Protein AF-A0A183VH24-F1 (afdb_monomer_lite)

Sequence (103 aa):
MSAKVYDATLINLNYQLQPKAHGLELKVEGFNEKLPLFLKMLVTSLVKFRPSENVFKVQRELCLRKLRNFFMEQPFHQAVFYLKLVLSEKKWSKEELLIAMNG

InterPro domains:
  IPR011249 Metalloenzyme, LuxS/M16 peptidase-like [SSF63411] (5-98)
  IPR032632 Peptidase M16, middle/third domain [PF16187] (3-98)
  IPR050626 Peptidase M16 [PTHR43690] (4-100)

Foldseek 3Di:
DPPVQVVCVVQVWDWDWDADPVGIDIDIDDDDVCRVVVVVVVVVCVVPDDDDPVNVVVVLVVLLVVLVCLVVDDVVVVVVVVVVVVVDPDDDDSVRVNVVSVD

Secondary structure (DSSP, 8-state):
-HHHHHHHHTTT-EEEEEEETTEEEEEEES-TTTHHHHHHHHHHHHHT----HHHHHHHHHHHHHHHHHGGGS-HHHHHHHHHHHHT-SS---HHHHHHHHH-

Radius of gyration: 17.52 Å; chains: 1; bounding box: 37×34×43 Å

Structure (mmCIF, N/CA/C/O backbone):
data_AF-A0A183VH24-F1
#
_entry.id   AF-A0A183VH24-F1
#
loop_
_atom_site.group_PDB
_atom_site.id
_atom_site.type_symbol
_atom_site.label_atom_id
_atom_site.label_alt_id
_atom_site.label_comp_id
_atom_site.label_asym_id
_atom_site.label_entity_id
_atom_site.label_seq_id
_atom_site.pdbx_PDB_ins_code
_atom_site.Cartn_x
_atom_site.Cartn_y
_atom_site.Cartn_z
_atom_site.occupancy
_atom_site.B_iso_or_equiv
_atom_site.auth_seq_id
_atom_site.auth_comp_id
_atom_site.auth_asym_id
_atom_site.auth_atom_id
_atom_site.pdbx_PDB_model_num
ATOM 1 N N . MET A 1 1 ? -7.611 11.431 8.605 1.00 50.81 1 MET A N 1
ATOM 2 C CA . MET A 1 1 ? -7.644 10.094 9.244 1.00 50.81 1 MET A CA 1
ATOM 3 C C . MET A 1 1 ? -6.615 9.911 10.369 1.00 50.81 1 MET A C 1
ATOM 5 O O . MET A 1 1 ? -6.593 8.836 10.941 1.00 50.81 1 MET A O 1
ATOM 9 N N . SER A 1 2 ? -5.813 10.921 10.748 1.00 57.19 2 SER A N 1
ATOM 10 C CA . SER A 1 2 ? -4.658 10.692 11.641 1.00 57.19 2 SER A CA 1
ATOM 11 C C . SER A 1 2 ? -4.995 10.587 13.138 1.00 57.19 2 SER A C 1
ATOM 13 O O . SER A 1 2 ? -4.560 9.647 13.784 1.00 57.19 2 SER A O 1
ATOM 15 N N . ALA A 1 3 ? -5.817 11.485 13.695 1.00 58.88 3 ALA A N 1
ATOM 16 C CA . ALA A 1 3 ? -5.947 11.602 15.156 1.00 58.88 3 ALA A CA 1
ATOM 17 C C . ALA A 1 3 ? -6.462 10.326 15.858 1.00 58.88 3 ALA A C 1
ATOM 19 O O . ALA A 1 3 ? -5.839 9.836 16.786 1.00 58.88 3 ALA A O 1
ATOM 20 N N . LYS A 1 4 ? -7.543 9.713 15.359 1.00 59.06 4 LYS A N 1
ATOM 21 C CA . LYS A 1 4 ? -8.125 8.509 15.992 1.00 59.06 4 LYS A CA 1
ATOM 22 C C . LYS A 1 4 ? -7.302 7.237 15.781 1.00 59.06 4 LYS A C 1
ATOM 24 O O . LYS A 1 4 ? -7.397 6.302 16.565 1.00 59.06 4 LYS A O 1
ATOM 29 N N . VAL A 1 5 ? -6.538 7.189 14.692 1.00 60.69 5 VAL A N 1
ATOM 30 C CA . VAL A 1 5 ? -5.577 6.112 14.433 1.00 60.69 5 VAL A CA 1
ATOM 31 C C . VAL A 1 5 ? -4.393 6.241 15.385 1.00 60.69 5 VAL A C 1
ATOM 33 O O . VAL A 1 5 ? -3.960 5.244 15.950 1.00 60.69 5 VAL A O 1
ATOM 36 N N . TYR A 1 6 ? -3.922 7.468 15.601 1.00 60.38 6 TYR A N 1
ATOM 37 C CA . TYR A 1 6 ? -2.838 7.767 16.525 1.00 60.38 6 TYR A CA 1
ATOM 38 C C . TYR A 1 6 ? -3.196 7.363 17.967 1.00 60.38 6 TYR A C 1
ATOM 40 O O . TYR A 1 6 ? -2.432 6.648 18.618 1.00 60.38 6 TYR A O 1
ATOM 48 N N . ASP A 1 7 ? -4.412 7.687 18.415 1.00 61.91 7 ASP A N 1
ATOM 49 C CA . ASP A 1 7 ? -4.934 7.254 19.722 1.00 61.91 7 ASP A CA 1
ATOM 50 C C . ASP A 1 7 ? -5.036 5.723 19.850 1.00 61.91 7 ASP A C 1
ATOM 52 O O . ASP A 1 7 ? -4.835 5.168 20.927 1.00 61.91 7 ASP A O 1
ATOM 56 N N . ALA A 1 8 ? -5.319 5.012 18.754 1.00 60.84 8 ALA A N 1
ATOM 57 C CA . ALA A 1 8 ? -5.365 3.551 18.744 1.00 60.84 8 ALA A CA 1
ATOM 58 C C . ALA A 1 8 ? -3.958 2.930 18.809 1.00 60.84 8 ALA A C 1
ATOM 60 O O . ALA A 1 8 ? -3.744 1.989 19.574 1.00 60.84 8 ALA A O 1
ATOM 61 N N . THR A 1 9 ? -2.978 3.502 18.099 1.00 59.31 9 THR A N 1
ATOM 62 C CA . THR A 1 9 ? -1.576 3.060 18.190 1.00 59.31 9 THR A CA 1
ATOM 63 C C . THR A 1 9 ? -0.993 3.265 19.591 1.00 59.31 9 THR A C 1
ATOM 65 O O . THR A 1 9 ? -0.222 2.430 20.056 1.00 59.31 9 THR A O 1
ATOM 68 N N . LEU A 1 10 ? -1.442 4.299 20.318 1.00 62.88 10 LEU A N 1
ATOM 69 C CA . LEU A 1 10 ? -1.110 4.520 21.733 1.00 62.88 10 LEU A CA 1
ATOM 70 C C . LEU A 1 10 ? -1.641 3.409 22.661 1.00 62.88 10 LEU A C 1
ATOM 72 O O . LEU A 1 10 ? -1.091 3.200 23.738 1.00 62.88 10 LEU A O 1
ATOM 76 N N . ILE A 1 11 ? -2.673 2.668 22.244 1.00 62.84 11 ILE A N 1
ATOM 77 C CA . ILE A 1 11 ? -3.283 1.557 23.000 1.00 62.84 11 ILE A CA 1
ATOM 78 C C . ILE A 1 11 ? -2.799 0.189 22.460 1.00 62.84 11 ILE A C 1
ATOM 80 O O . ILE A 1 11 ? -3.420 -0.846 22.689 1.00 62.84 11 ILE A O 1
ATOM 84 N N . ASN A 1 12 ? -1.665 0.157 21.748 1.00 70.50 12 ASN A N 1
ATOM 85 C CA . ASN A 1 12 ? -1.110 -1.048 21.119 1.00 70.50 12 ASN A CA 1
ATOM 86 C C . ASN A 1 12 ? -2.090 -1.730 20.136 1.00 70.50 12 ASN A C 1
ATOM 88 O O . ASN A 1 12 ? -2.102 -2.954 19.997 1.00 70.50 12 ASN A O 1
ATOM 92 N N . LEU A 1 13 ? -2.947 -0.937 19.479 1.00 78.44 13 LEU A N 1
ATOM 93 C CA . LEU A 1 13 ? -3.782 -1.377 18.363 1.00 78.44 13 LEU A CA 1
ATOM 94 C C . LEU A 1 13 ? -3.116 -0.939 17.058 1.00 78.44 13 LEU A C 1
ATOM 96 O O . LEU A 1 13 ? -3.037 0.252 16.753 1.00 78.44 13 LEU A O 1
ATOM 100 N N . ASN A 1 14 ? -2.663 -1.912 16.277 1.00 80.94 14 ASN A N 1
ATOM 101 C CA . ASN A 1 14 ? -2.006 -1.696 14.996 1.00 80.94 14 ASN A CA 1
ATOM 102 C C . ASN A 1 14 ? -2.913 -2.154 13.856 1.00 80.94 14 ASN A C 1
ATOM 104 O O . ASN A 1 14 ? -3.704 -3.088 13.995 1.00 80.94 14 ASN A O 1
ATOM 108 N N . TYR A 1 15 ? -2.790 -1.510 12.698 1.00 86.06 15 TYR A N 1
ATOM 109 C CA . TYR A 1 15 ? -3.402 -2.007 11.473 1.00 86.06 15 TYR A CA 1
ATOM 110 C C . TYR A 1 15 ? -2.451 -1.860 10.292 1.00 86.06 15 TYR A C 1
ATOM 112 O O . TYR A 1 15 ? -1.619 -0.955 10.242 1.00 86.06 15 TYR A O 1
ATOM 120 N N . GLN A 1 16 ? -2.620 -2.737 9.311 1.00 86.12 16 GLN A N 1
ATOM 121 C CA . GLN A 1 16 ? -1.922 -2.689 8.040 1.00 86.12 16 GLN A CA 1
ATOM 122 C C . GLN A 1 16 ? -2.941 -2.848 6.919 1.00 86.12 16 GLN A C 1
ATOM 124 O O . GLN A 1 16 ? -3.721 -3.798 6.908 1.00 86.12 16 GLN A O 1
ATOM 129 N N . LEU A 1 17 ? -2.926 -1.912 5.973 1.00 87.38 17 LEU A N 1
ATOM 130 C CA . LEU A 1 17 ? -3.758 -1.958 4.778 1.00 87.38 17 LEU A CA 1
ATOM 13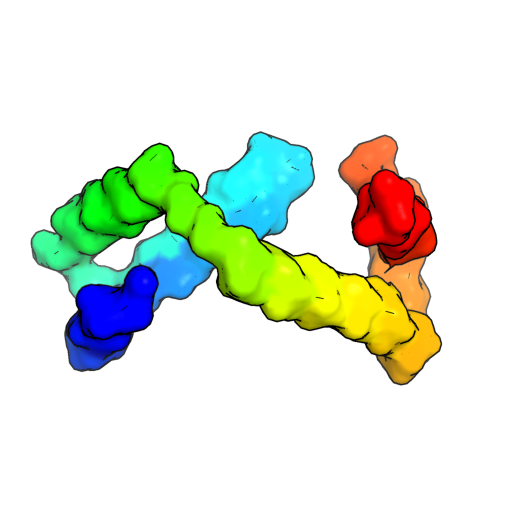1 C C . LEU A 1 17 ? -2.867 -2.083 3.552 1.00 87.38 17 LEU A C 1
ATOM 133 O O . LEU A 1 17 ? -2.029 -1.211 3.317 1.00 87.38 17 LEU A O 1
ATOM 137 N N . GLN A 1 18 ? -3.050 -3.143 2.769 1.00 87.56 18 GLN A N 1
ATOM 138 C CA . GLN A 1 18 ? -2.250 -3.361 1.570 1.00 87.56 18 GLN A CA 1
ATOM 139 C C . GLN A 1 18 ? -3.067 -3.897 0.392 1.00 87.56 18 GLN A C 1
ATOM 141 O O . GLN A 1 18 ? -3.936 -4.752 0.578 1.00 87.56 18 GLN A O 1
ATOM 146 N N . PRO A 1 19 ? -2.786 -3.429 -0.837 1.00 84.75 19 PRO A N 1
ATOM 147 C CA . PRO A 1 19 ? -3.342 -4.040 -2.032 1.00 84.75 19 PRO A CA 1
ATOM 148 C C . PRO A 1 19 ? -2.724 -5.428 -2.248 1.00 84.75 19 PRO A C 1
ATOM 150 O O . PRO A 1 19 ? -1.523 -5.639 -2.058 1.00 84.75 19 PRO A O 1
ATOM 153 N N . LYS A 1 20 ? -3.552 -6.378 -2.669 1.00 84.06 20 LYS A N 1
ATOM 154 C CA . LYS A 1 20 ? -3.178 -7.732 -3.091 1.00 84.06 20 LYS A CA 1
ATOM 155 C C . LYS A 1 20 ? -3.675 -7.967 -4.516 1.00 84.06 20 LYS A C 1
ATOM 157 O O . LYS A 1 20 ? -4.520 -7.231 -5.013 1.00 84.06 20 LYS A O 1
ATOM 162 N N . ALA A 1 21 ? -3.190 -9.029 -5.156 1.00 76.44 21 ALA A N 1
ATOM 163 C CA . ALA A 1 21 ? -3.586 -9.380 -6.524 1.00 76.44 21 ALA A CA 1
ATOM 164 C C . ALA A 1 21 ? -5.112 -9.535 -6.699 1.00 76.44 21 ALA A C 1
ATOM 166 O O . ALA A 1 21 ? -5.644 -9.186 -7.746 1.00 76.44 21 ALA A O 1
ATOM 167 N N . HIS A 1 22 ? -5.814 -10.007 -5.664 1.00 80.75 22 HIS A N 1
ATOM 168 C CA . HIS A 1 22 ? -7.259 -10.258 -5.699 1.00 80.75 22 HIS A CA 1
ATOM 169 C C . HIS A 1 22 ? -8.094 -9.229 -4.920 1.00 80.75 22 HIS A C 1
ATOM 171 O O . HIS A 1 22 ? -9.278 -9.461 -4.693 1.00 80.75 22 HIS A O 1
ATOM 177 N N . GLY A 1 23 ? -7.508 -8.107 -4.486 1.00 86.50 23 GLY A N 1
ATOM 178 C CA . GLY A 1 23 ? -8.254 -7.070 -3.774 1.00 86.50 23 GLY A CA 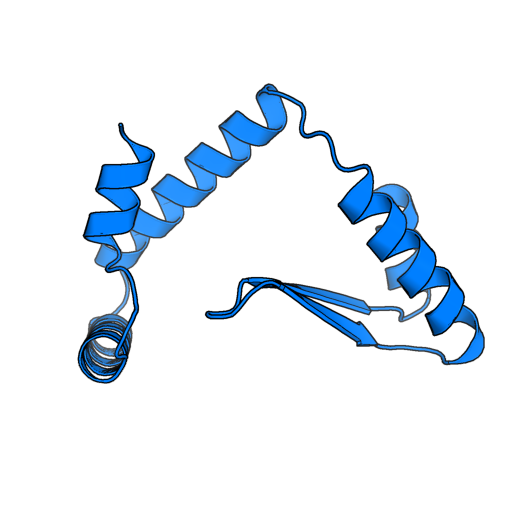1
ATOM 179 C C . GLY A 1 23 ? -7.437 -6.343 -2.714 1.00 86.50 23 GLY A C 1
ATOM 180 O O . GLY A 1 23 ? -6.301 -5.937 -2.94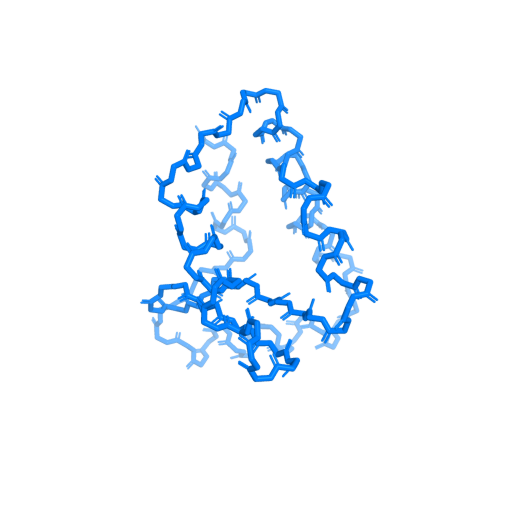6 1.00 86.50 23 GLY A O 1
ATOM 181 N N . LEU A 1 24 ? -8.036 -6.148 -1.544 1.00 87.38 24 LEU A N 1
ATOM 182 C CA . LEU A 1 24 ? -7.477 -5.361 -0.452 1.00 87.38 24 LEU A CA 1
ATOM 183 C C . LEU A 1 24 ? -7.391 -6.227 0.805 1.00 87.38 24 LEU A C 1
ATOM 185 O O . LEU A 1 24 ? -8.374 -6.849 1.198 1.00 87.38 24 LEU A O 1
ATOM 189 N N . GLU A 1 25 ? -6.229 -6.245 1.448 1.00 90.31 25 GLU A N 1
ATOM 190 C CA . GLU A 1 25 ? -6.025 -6.931 2.720 1.00 90.31 25 GLU A CA 1
ATOM 191 C C . GLU A 1 25 ? -5.913 -5.899 3.844 1.00 90.31 25 GLU A C 1
ATOM 193 O O . GLU A 1 25 ? -5.057 -5.011 3.802 1.00 90.31 25 GLU A O 1
ATOM 198 N N . LEU A 1 26 ? -6.791 -6.023 4.843 1.00 89.19 26 LEU A N 1
ATOM 199 C CA . LEU A 1 26 ? -6.749 -5.259 6.086 1.00 89.19 26 LEU A CA 1
ATOM 200 C C . LEU A 1 26 ? -6.396 -6.209 7.231 1.00 89.19 26 LEU A C 1
ATOM 202 O O . LEU A 1 26 ? -7.194 -7.070 7.596 1.00 89.19 26 LEU A O 1
ATOM 206 N N . LYS A 1 27 ? -5.212 -6.026 7.809 1.00 87.81 27 LYS A N 1
ATOM 207 C CA . LYS A 1 27 ? -4.762 -6.718 9.017 1.00 87.81 27 LYS A CA 1
ATOM 208 C C . LYS A 1 27 ? -4.930 -5.789 10.212 1.00 87.81 27 LYS A C 1
ATOM 210 O O . LYS A 1 27 ? -4.569 -4.618 10.118 1.00 87.81 27 LYS A O 1
ATOM 215 N N . VAL A 1 28 ? -5.464 -6.296 11.319 1.00 86.88 28 VAL A N 1
ATOM 216 C CA . VAL A 1 28 ? -5.622 -5.545 12.571 1.00 86.88 28 VAL A CA 1
ATOM 217 C C . VAL A 1 28 ? -5.107 -6.410 13.716 1.00 86.88 28 VAL A C 1
ATOM 219 O O . VAL A 1 28 ? -5.440 -7.589 13.790 1.00 86.88 28 VAL A O 1
ATOM 222 N N . GLU A 1 29 ? -4.284 -5.833 14.583 1.00 84.44 29 GLU A N 1
ATOM 223 C CA . GLU A 1 29 ? -3.604 -6.522 15.681 1.00 84.44 29 GLU A CA 1
ATOM 224 C C . GLU A 1 29 ? -3.726 -5.708 16.974 1.00 84.44 29 GLU A C 1
ATOM 226 O O . GLU A 1 29 ? -3.740 -4.477 16.932 1.00 84.44 29 GLU A O 1
ATOM 231 N N . GLY A 1 30 ? -3.802 -6.386 18.123 1.00 79.44 30 GLY A N 1
ATOM 232 C CA . GLY A 1 30 ? -3.789 -5.759 19.449 1.00 79.44 30 GLY A CA 1
ATOM 233 C C . GLY A 1 30 ? -4.811 -6.357 20.420 1.00 79.44 30 GLY A C 1
ATOM 234 O O . GLY A 1 30 ? -5.191 -7.520 20.297 1.00 79.44 30 GLY A O 1
ATOM 235 N N . PHE A 1 31 ? -5.239 -5.575 21.415 1.00 76.69 31 PHE A N 1
ATOM 236 C CA . PHE A 1 31 ? -6.118 -6.047 22.492 1.00 76.69 31 PHE A CA 1
ATOM 237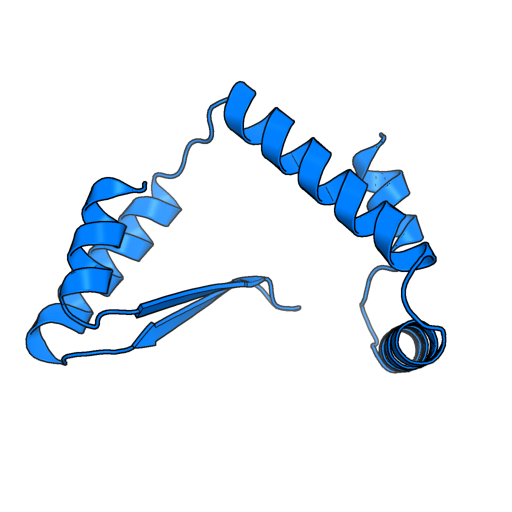 C C . PHE A 1 31 ? -7.541 -6.402 22.018 1.00 76.69 31 PHE A C 1
ATOM 239 O O . PHE A 1 31 ? -8.228 -5.599 21.382 1.00 76.69 31 PHE A O 1
ATOM 246 N N . ASN A 1 32 ? -8.004 -7.597 22.406 1.00 74.44 32 ASN A N 1
ATOM 247 C CA . ASN A 1 32 ? -9.241 -8.224 21.921 1.00 74.44 32 ASN A CA 1
ATOM 248 C C . ASN A 1 32 ? -10.516 -7.404 22.182 1.00 74.44 32 ASN A C 1
ATOM 250 O O . ASN A 1 32 ? -11.369 -7.289 21.309 1.00 74.44 32 ASN A O 1
ATOM 254 N N . GLU A 1 33 ? -10.641 -6.768 23.348 1.00 77.19 33 GLU A N 1
ATOM 255 C CA . GLU A 1 33 ? -11.881 -6.074 23.734 1.00 77.19 33 GLU A CA 1
ATOM 256 C C . GLU A 1 33 ? -12.228 -4.886 22.822 1.00 77.19 33 GLU A C 1
ATOM 258 O O . GLU A 1 33 ? -13.400 -4.582 22.601 1.00 77.19 33 GLU A O 1
ATOM 263 N N . LYS A 1 34 ? -11.215 -4.218 22.255 1.00 77.50 34 LYS A N 1
ATOM 264 C CA . LYS A 1 34 ? -11.389 -3.032 21.398 1.00 77.50 34 LYS A CA 1
ATOM 265 C C . LYS A 1 34 ? -11.214 -3.331 19.907 1.00 77.50 34 LYS A C 1
ATOM 267 O O . LYS A 1 34 ? -11.536 -2.477 19.078 1.00 77.50 34 LYS A O 1
ATOM 272 N N . LEU A 1 35 ? -10.762 -4.536 19.555 1.00 82.12 35 LEU A N 1
ATOM 273 C CA . LEU A 1 35 ? -10.511 -4.964 18.176 1.00 82.12 35 LEU A CA 1
ATOM 274 C C . LEU A 1 35 ? -11.764 -4.890 17.279 1.00 82.12 35 LEU A C 1
ATOM 276 O O . LEU A 1 35 ? -11.684 -4.263 16.219 1.00 82.12 35 LEU A O 1
ATOM 280 N N . PRO A 1 36 ? -12.938 -5.431 17.676 1.00 84.75 36 PRO A N 1
ATOM 281 C CA . PRO A 1 36 ? -14.141 -5.382 16.840 1.00 84.75 36 PRO A CA 1
ATOM 282 C C . PRO A 1 36 ? -14.628 -3.955 16.566 1.00 84.75 36 PRO A C 1
ATOM 284 O O . PRO A 1 36 ? -15.023 -3.625 15.444 1.00 84.75 36 PRO A O 1
ATOM 287 N N . LEU A 1 37 ? -14.570 -3.084 17.580 1.00 85.25 37 LEU A N 1
ATOM 288 C CA . LEU A 1 37 ? -14.956 -1.679 17.446 1.00 85.25 37 LEU A CA 1
ATOM 289 C C . LEU A 1 37 ? -14.002 -0.939 16.502 1.00 85.25 37 LEU A C 1
ATOM 291 O O . LEU A 1 37 ? -14.449 -0.211 15.613 1.00 85.25 37 LEU A O 1
ATOM 295 N N . PHE A 1 38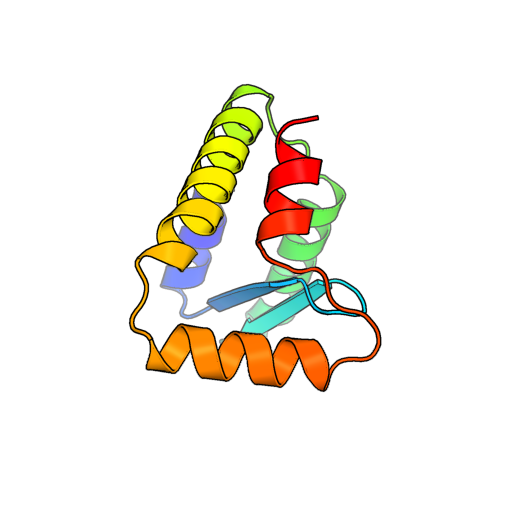 ? -12.697 -1.161 16.664 1.00 83.75 38 PHE A N 1
ATOM 296 C CA . PHE A 1 38 ? -11.670 -0.545 15.832 1.00 83.75 38 PHE A CA 1
ATOM 297 C C . PHE A 1 38 ? -11.772 -0.995 14.369 1.00 83.75 38 PHE A C 1
ATOM 299 O O . PHE A 1 38 ? -11.763 -0.155 13.467 1.00 83.75 38 PHE A O 1
ATOM 306 N N . LEU A 1 39 ? -11.990 -2.290 14.123 1.00 86.62 39 LEU A N 1
ATOM 307 C CA . LEU A 1 39 ? -12.222 -2.824 12.781 1.00 86.62 39 LEU A CA 1
ATOM 308 C C . LEU A 1 39 ? -13.454 -2.184 12.132 1.00 86.62 39 LEU A C 1
ATOM 310 O O . LEU A 1 39 ? -13.377 -1.709 10.998 1.00 86.62 39 LEU A O 1
ATOM 314 N N . LYS A 1 40 ? -14.578 -2.091 12.856 1.00 87.88 40 LYS A N 1
ATOM 315 C CA . LYS A 1 40 ? -15.799 -1.445 12.346 1.00 87.88 40 LYS A CA 1
ATOM 316 C C . LYS A 1 40 ? -15.559 0.020 11.983 1.00 87.88 40 LYS A C 1
ATOM 318 O O . LYS A 1 40 ? -16.037 0.484 10.944 1.00 87.88 40 LYS A O 1
ATOM 323 N N . MET A 1 41 ? -14.806 0.750 12.805 1.00 86.06 41 MET A N 1
ATOM 324 C CA . MET A 1 41 ? -14.426 2.134 12.519 1.00 86.06 41 MET A CA 1
ATOM 325 C C . MET A 1 41 ? -13.547 2.243 11.269 1.00 86.06 41 MET A C 1
ATOM 327 O O . MET A 1 41 ? -13.832 3.083 10.413 1.00 86.06 41 MET A O 1
ATOM 331 N N . LEU A 1 42 ? -12.528 1.387 11.134 1.00 87.06 42 LEU A N 1
ATOM 332 C CA . LEU A 1 42 ? -11.642 1.354 9.967 1.00 87.06 42 LEU A CA 1
ATOM 333 C C . LEU A 1 42 ? -12.427 1.073 8.684 1.00 87.06 42 LEU A C 1
ATOM 335 O O . LEU A 1 42 ? -12.342 1.852 7.738 1.00 87.06 42 LEU A O 1
ATOM 339 N N . VAL A 1 43 ? -13.259 0.030 8.668 1.00 88.44 43 VAL A N 1
ATOM 340 C CA . VAL A 1 43 ? -14.089 -0.319 7.503 1.00 88.44 43 VAL A CA 1
ATOM 341 C C . VAL A 1 43 ? -15.051 0.816 7.151 1.00 88.44 43 VAL A C 1
ATOM 343 O O . VAL A 1 43 ? -15.145 1.208 5.991 1.00 88.44 43 VAL A O 1
ATOM 346 N N . THR A 1 44 ? -15.710 1.423 8.142 1.00 89.19 44 THR A N 1
ATOM 347 C CA . THR A 1 44 ? -16.608 2.568 7.903 1.00 89.19 44 THR A CA 1
ATOM 348 C C . THR A 1 44 ? -15.856 3.757 7.298 1.00 89.19 44 THR A C 1
ATOM 350 O O . THR A 1 44 ? -16.364 4.427 6.399 1.00 89.19 44 THR A O 1
ATOM 353 N N . SER A 1 45 ? -14.639 4.017 7.777 1.00 86.19 45 SER A N 1
ATOM 354 C CA . SER A 1 45 ? -13.761 5.070 7.266 1.00 86.19 45 SER A CA 1
ATOM 355 C C . SER A 1 45 ? -13.295 4.791 5.834 1.00 86.19 45 SER A C 1
ATOM 357 O O . SER A 1 45 ? -13.215 5.725 5.041 1.00 86.19 45 SER A O 1
ATOM 359 N N . LEU A 1 46 ? -13.024 3.526 5.493 1.00 86.94 46 LEU A N 1
ATOM 360 C CA . LEU A 1 46 ? -12.665 3.102 4.137 1.00 86.94 46 LEU A CA 1
ATOM 361 C C . LEU A 1 46 ? -13.835 3.274 3.164 1.00 86.94 46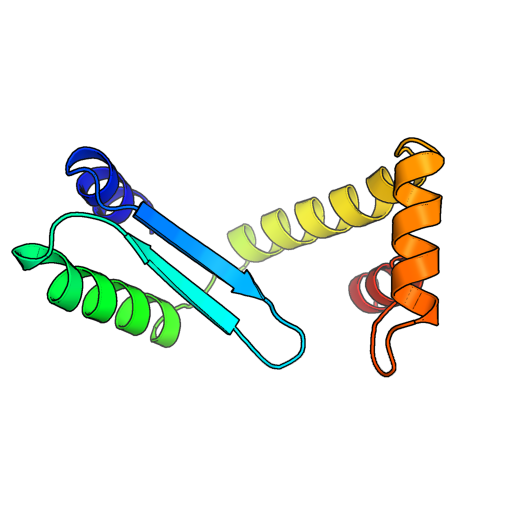 LEU A C 1
ATOM 363 O O . LEU A 1 46 ? -13.653 3.839 2.092 1.00 86.94 46 LEU A O 1
ATOM 367 N N . VAL A 1 47 ? -15.047 2.869 3.555 1.00 88.50 47 VAL A N 1
ATOM 368 C CA . VAL A 1 47 ? -16.250 3.005 2.712 1.00 88.50 47 VAL A CA 1
ATOM 369 C C . VAL A 1 47 ? -16.625 4.473 2.492 1.00 88.50 47 VAL A C 1
ATOM 371 O O . VAL A 1 47 ? -17.049 4.855 1.405 1.00 88.50 47 VAL A O 1
ATOM 374 N N . LYS A 1 48 ? -16.456 5.324 3.510 1.00 89.25 48 LYS A N 1
ATOM 375 C CA . LYS A 1 48 ? -16.745 6.766 3.425 1.00 89.25 48 LYS A CA 1
ATOM 376 C C . LYS A 1 48 ? -15.565 7.592 2.911 1.00 89.25 48 LYS A C 1
ATOM 378 O O . LYS A 1 48 ? -15.632 8.823 2.940 1.00 89.25 48 LYS A O 1
ATOM 383 N N . PHE A 1 49 ? -14.476 6.955 2.484 1.00 84.81 49 PHE A N 1
ATOM 384 C CA . PHE A 1 49 ? -13.274 7.665 2.084 1.00 84.81 49 PHE A CA 1
ATOM 385 C C . PHE A 1 49 ? -13.534 8.523 0.844 1.00 84.81 49 PHE A C 1
ATOM 387 O O . PHE A 1 49 ? -13.846 8.019 -0.231 1.00 84.81 49 PHE A O 1
ATOM 394 N N . ARG A 1 50 ? -13.373 9.840 0.998 1.00 85.50 50 ARG A N 1
ATOM 395 C CA . ARG A 1 50 ? -13.340 10.795 -0.110 1.00 85.50 50 ARG A CA 1
ATOM 396 C C . ARG A 1 50 ? -12.035 11.581 -0.035 1.00 85.50 50 ARG A C 1
ATOM 398 O O . ARG A 1 50 ? -11.915 12.448 0.833 1.00 85.50 50 ARG A O 1
ATOM 405 N N . PRO A 1 51 ? -11.032 11.258 -0.869 1.00 80.62 51 PRO A N 1
ATOM 406 C CA . PRO A 1 51 ? -9.798 12.024 -0.893 1.00 80.62 51 PRO A CA 1
ATOM 407 C C . PRO A 1 51 ? -10.079 13.438 -1.408 1.00 80.62 51 PRO A C 1
ATOM 409 O O . PRO A 1 51 ? -10.819 13.620 -2.373 1.00 80.62 51 PRO A O 1
ATOM 412 N N . SER A 1 52 ? -9.475 14.443 -0.775 1.00 88.44 52 SER A N 1
ATOM 413 C CA . SER A 1 52 ? -9.408 15.777 -1.366 1.00 88.44 52 SER A CA 1
ATOM 414 C C . SER A 1 52 ? -8.406 15.773 -2.517 1.00 88.44 52 SER A C 1
ATOM 416 O O . SER A 1 52 ? -7.409 15.043 -2.491 1.00 88.44 52 SER A O 1
ATOM 418 N N . GLU A 1 53 ? -8.650 16.606 -3.524 1.00 89.31 53 GLU A N 1
ATOM 419 C CA . GLU A 1 53 ? -7.825 16.654 -4.733 1.00 89.31 53 GLU A CA 1
ATOM 420 C C . GLU A 1 53 ? -6.346 16.934 -4.417 1.00 89.31 53 GLU A C 1
ATOM 422 O O . GLU A 1 53 ? -5.451 16.307 -4.982 1.00 89.31 53 GLU A O 1
ATOM 427 N N . ASN A 1 54 ? -6.079 17.802 -3.439 1.00 88.94 54 ASN A N 1
ATOM 428 C CA . ASN A 1 54 ? -4.718 18.124 -3.005 1.00 88.94 54 ASN A CA 1
ATOM 429 C C . ASN A 1 54 ? -3.995 16.905 -2.415 1.00 88.94 54 ASN A C 1
ATOM 431 O O . ASN A 1 54 ? -2.844 16.643 -2.761 1.00 88.94 54 ASN A O 1
ATOM 435 N N . VAL A 1 55 ? -4.669 16.124 -1.562 1.00 87.06 55 VAL A N 1
ATOM 436 C CA . VAL A 1 55 ? -4.082 14.908 -0.975 1.00 87.06 55 VAL A CA 1
ATOM 437 C C . VAL A 1 55 ? -3.843 13.858 -2.054 1.00 87.06 55 VAL A C 1
ATOM 439 O O . VAL A 1 55 ? -2.799 13.205 -2.053 1.00 87.06 55 VAL A O 1
ATOM 442 N N . PHE A 1 56 ? -4.771 13.725 -3.003 1.00 87.69 56 PHE A N 1
ATOM 443 C CA . PHE A 1 56 ? -4.609 12.819 -4.133 1.00 87.69 56 PHE A CA 1
ATOM 444 C C . PHE A 1 56 ? -3.400 13.194 -5.002 1.00 87.69 56 PHE A C 1
ATOM 446 O O . PHE A 1 56 ? -2.578 12.326 -5.289 1.00 87.69 56 PHE A O 1
ATOM 453 N N . LYS A 1 57 ? -3.232 14.477 -5.354 1.00 89.00 57 LYS A N 1
ATOM 454 C CA . LYS A 1 57 ? -2.080 14.965 -6.136 1.00 89.00 57 LYS A CA 1
ATOM 455 C C . LYS A 1 57 ? -0.749 14.645 -5.457 1.00 89.00 57 LYS A C 1
ATOM 457 O O . LYS A 1 57 ? 0.152 14.116 -6.104 1.00 89.00 57 LYS A O 1
ATOM 462 N N . VAL A 1 58 ? -0.646 14.886 -4.148 1.00 91.00 58 VAL A N 1
ATOM 463 C CA . VAL A 1 58 ? 0.560 14.553 -3.372 1.00 91.00 58 VAL A CA 1
ATOM 464 C C . VAL A 1 58 ? 0.830 13.046 -3.388 1.00 91.00 58 VAL A C 1
ATOM 466 O O . VAL A 1 58 ? 1.959 12.627 -3.634 1.00 91.00 58 VAL A O 1
ATOM 469 N N . GLN A 1 59 ? -0.191 12.212 -3.169 1.00 88.12 59 GLN A N 1
ATOM 470 C CA . GLN A 1 59 ? -0.015 10.755 -3.175 1.00 88.12 59 GLN A CA 1
ATOM 471 C C . GLN A 1 59 ? 0.330 10.200 -4.563 1.00 88.12 59 GLN A C 1
ATOM 473 O O . GLN A 1 59 ? 1.163 9.297 -4.663 1.00 88.12 59 GLN A O 1
ATOM 478 N N . ARG A 1 60 ? -0.243 10.761 -5.634 1.00 88.12 60 ARG A N 1
ATOM 479 C CA . ARG A 1 60 ? 0.111 10.423 -7.021 1.00 88.12 60 ARG A CA 1
ATOM 480 C C . ARG A 1 60 ? 1.584 10.711 -7.294 1.00 88.12 60 ARG A C 1
ATOM 482 O O . ARG A 1 60 ? 2.289 9.830 -7.778 1.00 88.12 60 ARG A O 1
ATOM 489 N N . GLU A 1 61 ? 2.059 11.898 -6.928 1.00 90.12 61 GLU A N 1
ATOM 490 C CA . GLU A 1 61 ? 3.461 12.289 -7.103 1.00 90.12 61 GLU A CA 1
ATOM 491 C C . GLU A 1 61 ? 4.412 11.372 -6.316 1.00 90.12 61 GLU A C 1
ATOM 493 O O . GLU A 1 61 ? 5.425 10.909 -6.840 1.00 90.12 61 GLU A O 1
ATOM 498 N N . LEU A 1 62 ? 4.063 11.023 -5.073 1.00 89.69 62 LEU A N 1
ATOM 499 C CA . LEU A 1 62 ? 4.829 10.055 -4.282 1.00 89.69 62 LEU A CA 1
ATOM 500 C C . LEU A 1 62 ? 4.856 8.663 -4.930 1.00 89.69 62 LEU A C 1
ATOM 502 O O . LEU A 1 62 ? 5.887 7.989 -4.890 1.00 89.69 62 LEU A O 1
ATOM 506 N N . CYS A 1 63 ? 3.747 8.224 -5.529 1.00 87.75 63 CYS A N 1
ATOM 507 C CA . CYS A 1 63 ? 3.678 6.959 -6.255 1.00 87.75 63 CYS A CA 1
ATOM 508 C C . CYS A 1 63 ? 4.601 6.972 -7.484 1.00 87.75 63 CYS A C 1
ATOM 510 O O . CYS A 1 63 ? 5.417 6.065 -7.642 1.00 87.75 63 CYS A O 1
ATOM 512 N N . LEU A 1 64 ? 4.555 8.040 -8.289 1.00 89.81 64 LEU A N 1
ATOM 513 C CA . LEU A 1 64 ? 5.429 8.221 -9.453 1.00 89.81 64 LEU A CA 1
ATOM 514 C C . LEU A 1 64 ? 6.909 8.218 -9.063 1.00 89.81 64 LEU A C 1
ATOM 516 O O . LEU A 1 64 ? 7.713 7.535 -9.695 1.00 89.81 64 LEU A O 1
ATOM 520 N N . ARG A 1 65 ? 7.273 8.921 -7.985 1.00 89.56 65 ARG A N 1
ATOM 521 C CA . ARG A 1 65 ? 8.647 8.910 -7.459 1.00 89.56 65 ARG A CA 1
ATOM 522 C C . ARG A 1 65 ? 9.089 7.515 -7.043 1.00 89.56 65 ARG A C 1
ATOM 524 O O . ARG A 1 65 ? 10.188 7.110 -7.391 1.00 89.56 65 ARG A O 1
ATOM 531 N N . LYS A 1 66 ? 8.236 6.750 -6.355 1.00 87.62 66 LYS A N 1
ATOM 532 C CA . LYS A 1 66 ? 8.546 5.359 -5.982 1.00 87.62 66 LYS A CA 1
ATOM 533 C C . LYS A 1 66 ? 8.746 4.463 -7.204 1.00 87.62 66 LYS A C 1
ATOM 535 O O . LYS A 1 66 ? 9.668 3.657 -7.206 1.00 87.62 66 LYS A O 1
ATOM 540 N N . LEU A 1 67 ? 7.915 4.614 -8.238 1.00 87.12 67 LEU A N 1
ATOM 541 C CA . LEU A 1 67 ? 8.069 3.868 -9.491 1.00 87.12 67 LEU A CA 1
ATOM 542 C C . LEU A 1 67 ? 9.380 4.225 -10.205 1.00 87.12 67 LEU A C 1
ATOM 544 O O . LEU A 1 67 ? 10.060 3.331 -10.690 1.00 87.12 67 LEU A O 1
ATOM 548 N N . ARG A 1 68 ? 9.779 5.503 -10.215 1.00 86.94 68 ARG A N 1
ATOM 549 C CA . ARG A 1 68 ? 11.066 5.940 -10.785 1.00 86.94 68 ARG A CA 1
ATOM 550 C C . ARG A 1 68 ? 12.267 5.461 -9.966 1.00 86.94 68 ARG A C 1
ATOM 552 O O . ARG A 1 68 ? 13.254 5.012 -10.535 1.00 86.94 68 ARG A O 1
ATOM 559 N N . ASN A 1 69 ? 12.175 5.511 -8.640 1.00 88.75 69 ASN A N 1
ATOM 560 C CA . ASN A 1 69 ? 13.260 5.095 -7.750 1.00 88.75 69 ASN A CA 1
ATOM 561 C C . ASN A 1 69 ? 13.537 3.588 -7.812 1.00 88.75 69 ASN A C 1
ATOM 563 O O . ASN A 1 69 ? 14.642 3.173 -7.482 1.00 88.75 69 ASN A O 1
ATOM 567 N N . PHE A 1 70 ? 12.584 2.778 -8.280 1.00 85.62 70 PHE A N 1
ATOM 568 C CA . PHE A 1 70 ? 12.796 1.349 -8.506 1.00 85.62 70 PHE A CA 1
ATOM 569 C C . PHE A 1 70 ? 13.983 1.071 -9.451 1.00 85.62 70 PHE A C 1
ATOM 571 O O . PHE A 1 70 ? 14.773 0.159 -9.212 1.00 85.62 70 PHE A O 1
ATOM 578 N N . PHE A 1 71 ? 14.181 1.907 -10.475 1.00 80.94 71 PHE A N 1
ATOM 579 C CA . PHE A 1 71 ? 15.315 1.782 -11.401 1.00 80.94 71 PHE A CA 1
ATOM 580 C C . PHE A 1 71 ? 16.673 2.065 -10.746 1.00 80.94 71 PHE A C 1
ATOM 582 O O . PHE A 1 71 ? 17.703 1.660 -11.277 1.00 80.94 71 PHE A O 1
ATOM 589 N N . MET A 1 72 ? 16.677 2.730 -9.588 1.00 85.75 72 MET A N 1
ATOM 590 C CA . MET A 1 72 ? 17.875 3.014 -8.795 1.00 85.75 72 MET A CA 1
ATOM 591 C C . MET A 1 72 ? 18.105 1.985 -7.676 1.00 85.75 72 MET A C 1
ATOM 593 O O . MET A 1 72 ? 19.095 2.084 -6.952 1.00 85.75 72 MET A O 1
ATOM 597 N N . GLU A 1 73 ? 17.203 1.013 -7.492 1.00 87.94 73 GLU A N 1
ATOM 598 C CA . GLU A 1 73 ? 17.386 -0.055 -6.506 1.00 87.94 73 GLU A CA 1
ATOM 599 C C . GLU A 1 73 ? 18.539 -0.992 -6.891 1.00 87.94 73 GLU A C 1
ATOM 601 O O . GLU A 1 73 ? 18.934 -1.105 -8.049 1.00 87.94 73 GLU A O 1
ATOM 606 N N . GLN A 1 74 ? 19.084 -1.698 -5.897 1.00 90.56 74 GLN A N 1
ATOM 607 C CA . GLN A 1 74 ? 20.184 -2.632 -6.126 1.00 90.56 74 GLN A CA 1
ATOM 608 C C . GLN A 1 74 ? 19.795 -3.725 -7.142 1.00 90.56 74 GLN A C 1
ATOM 610 O O . GLN A 1 74 ? 18.679 -4.253 -7.060 1.00 90.56 74 GLN A O 1
ATOM 615 N N . PRO A 1 75 ? 20.725 -4.159 -8.018 1.00 89.62 75 PRO A N 1
ATOM 616 C CA . PRO A 1 75 ? 20.450 -5.152 -9.060 1.00 89.62 75 PRO A CA 1
ATOM 617 C C . PRO A 1 75 ? 19.822 -6.451 -8.545 1.00 89.62 75 PRO A C 1
ATOM 619 O O . PRO A 1 75 ? 18.980 -7.042 -9.213 1.00 89.62 75 PRO A O 1
ATOM 622 N N . PHE A 1 76 ? 20.173 -6.876 -7.327 1.00 91.25 76 PHE A N 1
ATOM 623 C CA . PHE A 1 76 ? 19.565 -8.040 -6.682 1.00 91.25 76 PHE A CA 1
ATOM 624 C C . PHE A 1 76 ? 18.044 -7.891 -6.500 1.00 91.25 76 PHE A C 1
ATOM 626 O O . PHE A 1 76 ? 17.284 -8.793 -6.851 1.00 91.25 76 PHE A O 1
ATOM 633 N N . HIS A 1 77 ? 17.577 -6.742 -6.001 1.00 88.50 77 HIS A N 1
ATOM 634 C CA . HIS A 1 77 ? 16.147 -6.483 -5.810 1.00 88.50 77 HIS A CA 1
ATOM 635 C C . HIS A 1 77 ? 15.402 -6.410 -7.144 1.00 88.50 77 HIS A C 1
ATOM 637 O O . HIS A 1 77 ? 14.299 -6.951 -7.264 1.00 88.50 77 HIS A O 1
ATOM 643 N N . GLN A 1 78 ? 16.034 -5.822 -8.162 1.00 88.56 78 GLN A N 1
ATOM 644 C CA . GLN A 1 78 ? 15.495 -5.783 -9.519 1.00 88.56 78 GLN A CA 1
ATOM 645 C C . GLN A 1 78 ? 15.366 -7.197 -10.102 1.00 88.56 78 GLN A C 1
ATOM 647 O O . GLN A 1 78 ? 14.293 -7.565 -10.577 1.00 88.56 78 GLN A O 1
ATOM 652 N N . ALA A 1 79 ? 16.402 -8.032 -9.984 1.00 91.62 79 ALA A N 1
ATOM 653 C CA . ALA A 1 79 ? 16.379 -9.416 -10.455 1.00 91.62 79 ALA A CA 1
ATOM 654 C C . ALA A 1 79 ? 15.263 -10.235 -9.784 1.00 91.62 79 ALA A C 1
ATOM 656 O O . ALA A 1 79 ? 14.489 -10.909 -10.464 1.00 91.62 79 ALA A O 1
ATOM 657 N N . VAL A 1 80 ? 15.112 -10.124 -8.459 1.00 91.75 80 VAL A N 1
ATOM 658 C CA . VAL A 1 80 ? 14.029 -10.792 -7.716 1.00 91.75 80 VAL A CA 1
ATOM 659 C C . VAL A 1 80 ? 12.651 -10.287 -8.158 1.00 91.75 80 VAL A C 1
ATOM 661 O O . VAL A 1 80 ? 11.703 -11.072 -8.243 1.00 91.75 80 VAL A O 1
ATOM 664 N N . PHE A 1 81 ? 12.506 -8.990 -8.439 1.00 89.12 81 PHE A N 1
ATOM 665 C CA . PHE A 1 81 ? 11.256 -8.433 -8.954 1.00 89.12 81 PHE A CA 1
ATOM 666 C C . PHE A 1 81 ? 10.902 -9.006 -10.330 1.00 89.12 81 PHE A C 1
ATOM 668 O O . PHE A 1 81 ? 9.775 -9.476 -10.500 1.00 89.12 81 PHE A O 1
ATOM 675 N N . TYR A 1 82 ? 11.849 -9.010 -11.273 1.00 89.50 82 TYR A N 1
ATOM 676 C CA . TYR A 1 82 ? 11.637 -9.540 -12.621 1.00 89.50 82 TYR A CA 1
ATOM 677 C C . TYR A 1 82 ? 11.365 -11.044 -12.612 1.00 89.50 82 TYR A C 1
ATOM 679 O O . TYR A 1 82 ? 10.437 -11.492 -13.280 1.00 89.50 82 TYR A O 1
ATOM 687 N N . LEU A 1 83 ? 12.067 -11.818 -11.779 1.00 91.50 83 LEU A N 1
ATOM 688 C CA . LEU A 1 83 ? 11.768 -13.237 -11.571 1.00 91.50 83 LEU A CA 1
ATOM 689 C C . LEU A 1 83 ? 10.307 -13.430 -11.136 1.00 91.50 83 LEU A C 1
ATOM 691 O O . LEU A 1 83 ? 9.567 -14.216 -11.722 1.00 91.50 83 LEU A O 1
ATOM 695 N N . LYS A 1 84 ? 9.858 -12.666 -10.130 1.00 88.50 84 LYS A N 1
ATOM 696 C CA . LYS A 1 84 ? 8.464 -12.711 -9.669 1.00 88.50 84 LYS A CA 1
ATOM 697 C C . LYS A 1 84 ? 7.480 -12.248 -10.740 1.00 88.50 84 LYS A C 1
ATOM 699 O O . LYS A 1 84 ? 6.332 -12.672 -10.688 1.00 88.50 84 LYS A O 1
ATOM 704 N N . LEU A 1 85 ? 7.872 -11.337 -11.630 1.00 88.44 85 LEU A N 1
ATOM 705 C CA . LEU A 1 85 ? 7.030 -10.861 -12.727 1.00 88.44 85 LEU A CA 1
ATOM 706 C C . LEU A 1 85 ? 6.786 -11.983 -13.739 1.00 88.44 85 LEU A C 1
ATOM 708 O O . LEU A 1 85 ? 5.633 -12.275 -14.021 1.00 88.44 85 LEU A O 1
ATOM 712 N N . VAL A 1 86 ? 7.844 -12.667 -14.181 1.00 89.56 86 VAL A N 1
ATOM 713 C CA . VAL A 1 86 ? 7.760 -13.779 -15.146 1.00 89.56 86 VAL A CA 1
ATOM 714 C C . VAL A 1 86 ? 6.989 -14.977 -14.583 1.00 89.56 86 VAL A C 1
ATOM 716 O O . VAL A 1 86 ? 6.238 -15.623 -15.303 1.00 89.56 86 VAL A O 1
ATOM 719 N N . LEU A 1 87 ? 7.145 -15.265 -13.288 1.00 91.06 87 LEU A N 1
ATOM 720 C CA . LEU A 1 87 ? 6.445 -16.371 -12.623 1.00 91.06 87 LEU A CA 1
ATOM 721 C C . LEU A 1 87 ? 4.977 -16.062 -12.274 1.00 91.06 87 LEU A C 1
ATOM 723 O O . LEU A 1 87 ? 4.268 -16.951 -11.808 1.00 91.06 87 LEU A O 1
ATOM 727 N N . SER A 1 88 ? 4.519 -14.817 -12.436 1.00 84.94 88 SER A N 1
ATOM 728 C CA . SER A 1 88 ? 3.139 -14.429 -12.124 1.00 84.94 88 SER A CA 1
ATOM 729 C C . SER A 1 88 ? 2.297 -14.391 -13.396 1.00 84.94 88 SER A C 1
ATOM 731 O O . SER A 1 88 ? 2.640 -13.684 -14.333 1.00 84.94 88 SER A O 1
ATOM 733 N N . GLU A 1 89 ? 1.142 -15.059 -13.398 1.00 79.50 89 GLU A N 1
ATOM 734 C CA . GLU A 1 89 ? 0.235 -15.079 -14.559 1.00 79.50 89 GLU A CA 1
ATOM 735 C C . GLU A 1 89 ? -0.336 -13.688 -14.895 1.00 79.50 89 GLU A C 1
ATOM 737 O O . GLU A 1 89 ? -0.502 -13.335 -16.059 1.00 79.50 89 GLU A O 1
ATOM 742 N N . LYS A 1 90 ? -0.646 -12.878 -13.872 1.00 79.38 90 LYS A N 1
ATOM 743 C CA . LYS A 1 90 ? -1.247 -11.544 -14.029 1.00 79.38 90 LYS A CA 1
ATOM 744 C C . LYS A 1 90 ? -0.584 -10.540 -13.101 1.00 79.38 90 LYS A C 1
ATOM 746 O O . LYS A 1 90 ? -0.955 -10.419 -11.931 1.00 79.38 90 LYS A O 1
ATOM 751 N N . LYS A 1 91 ? 0.408 -9.814 -13.614 1.00 82.75 91 LYS A N 1
ATOM 752 C CA . LYS A 1 91 ? 1.108 -8.776 -12.858 1.00 82.75 91 LYS A CA 1
ATOM 753 C C . LYS A 1 91 ? 1.632 -7.687 -13.787 1.00 82.75 91 LYS A C 1
ATOM 755 O O . LYS A 1 91 ? 2.242 -7.993 -14.799 1.00 82.75 91 LYS A O 1
ATOM 760 N N . TRP A 1 92 ? 1.414 -6.437 -13.396 1.00 84.50 92 TRP A N 1
ATOM 761 C CA . TRP A 1 92 ? 1.893 -5.268 -14.129 1.00 84.50 92 TRP A CA 1
ATOM 762 C C . TRP A 1 92 ? 3.374 -5.004 -13.849 1.00 84.50 92 TRP A C 1
ATOM 764 O O . TRP A 1 92 ? 3.822 -5.087 -12.694 1.00 84.50 92 TRP A O 1
ATOM 774 N N . SER A 1 93 ? 4.119 -4.654 -14.893 1.00 86.94 93 SER A N 1
ATOM 775 C CA . SER A 1 93 ? 5.490 -4.161 -14.773 1.00 86.94 93 SER A CA 1
ATOM 776 C C . SER A 1 93 ? 5.517 -2.747 -14.176 1.00 86.94 93 SER A C 1
ATOM 778 O O . SER A 1 93 ? 4.498 -2.054 -14.086 1.00 86.94 93 SER A O 1
ATOM 780 N N . LYS A 1 94 ? 6.686 -2.300 -13.705 1.00 84.44 94 LYS A N 1
ATOM 781 C CA . LYS A 1 94 ? 6.815 -0.941 -13.149 1.00 84.44 94 LYS A CA 1
ATOM 782 C C . LYS A 1 94 ? 6.674 0.113 -14.246 1.00 84.44 94 LYS A C 1
ATOM 784 O O . LYS A 1 94 ? 6.147 1.191 -13.983 1.00 84.44 94 LYS A O 1
ATOM 789 N N . GLU A 1 95 ? 7.092 -0.229 -15.456 1.00 85.25 95 GLU A N 1
ATOM 790 C CA . GLU A 1 95 ? 7.006 0.560 -16.676 1.00 85.25 95 GLU A CA 1
ATOM 791 C C . GLU A 1 95 ? 5.548 0.751 -17.104 1.00 85.25 95 GLU A C 1
ATOM 793 O O . GLU A 1 95 ? 5.119 1.882 -17.317 1.00 85.25 95 GLU A O 1
ATOM 798 N N . GLU A 1 96 ? 4.764 -0.329 -17.152 1.00 86.44 96 GLU A N 1
ATOM 799 C CA . GLU A 1 96 ? 3.333 -0.286 -17.484 1.00 86.44 96 GLU A CA 1
ATOM 800 C C . GLU A 1 96 ? 2.562 0.592 -16.497 1.00 86.44 96 GLU A C 1
ATOM 802 O O . GLU A 1 96 ? 1.774 1.448 -16.902 1.00 86.44 96 GLU A O 1
ATOM 807 N N . LEU A 1 97 ? 2.840 0.437 -15.197 1.00 86.75 97 LEU A N 1
ATOM 808 C CA . LEU A 1 97 ? 2.242 1.278 -14.160 1.00 86.75 97 LEU A CA 1
ATOM 809 C C . LEU A 1 97 ? 2.641 2.750 -14.318 1.00 86.75 97 LEU A C 1
ATOM 811 O O . LEU A 1 97 ? 1.824 3.632 -14.073 1.00 86.75 97 LEU A O 1
ATOM 815 N N . LEU A 1 98 ? 3.877 3.039 -14.727 1.00 87.31 98 LEU A N 1
ATOM 816 C CA . LEU A 1 98 ? 4.342 4.410 -14.930 1.00 87.31 98 LEU A CA 1
ATOM 817 C C . LEU A 1 98 ? 3.695 5.057 -16.164 1.00 87.31 98 LEU A C 1
ATOM 819 O O . LEU A 1 98 ? 3.327 6.229 -16.100 1.00 87.31 98 LEU A O 1
ATOM 823 N N . ILE A 1 99 ? 3.505 4.303 -17.250 1.00 87.75 99 ILE A N 1
ATOM 824 C CA . ILE A 1 99 ? 2.787 4.759 -18.450 1.00 87.75 99 ILE A CA 1
ATOM 825 C C . ILE A 1 99 ? 1.322 5.051 -18.106 1.00 87.75 99 ILE A C 1
ATOM 827 O O . ILE A 1 99 ? 0.838 6.148 -18.381 1.00 87.75 99 ILE A O 1
ATOM 831 N N . ALA A 1 100 ? 0.646 4.121 -17.426 1.00 86.88 100 ALA A N 1
ATOM 832 C CA . ALA A 1 100 ? -0.754 4.272 -17.028 1.00 86.88 100 ALA A CA 1
ATOM 833 C C . ALA A 1 100 ? -0.993 5.444 -16.058 1.00 86.88 100 ALA A C 1
ATOM 835 O O . ALA A 1 100 ? -2.092 5.980 -16.003 1.00 86.88 100 ALA A O 1
ATOM 836 N N . MET A 1 101 ? 0.023 5.845 -15.289 1.00 80.75 101 MET A N 1
ATOM 837 C CA . MET A 1 101 ? -0.063 6.965 -14.346 1.00 80.75 101 MET A CA 1
ATOM 838 C C . MET A 1 101 ? 0.255 8.330 -14.972 1.00 80.75 101 MET A C 1
ATOM 840 O O . MET A 1 101 ? 0.032 9.349 -14.310 1.00 80.75 101 MET A O 1
ATOM 844 N N . ASN A 1 102 ? 0.805 8.367 -16.190 1.00 76.12 102 ASN A N 1
ATOM 845 C CA . ASN A 1 102 ? 1.122 9.598 -16.923 1.00 76.12 102 ASN A CA 1
ATOM 846 C C . ASN A 1 102 ? 0.067 9.965 -17.981 1.00 76.12 102 ASN A C 1
ATOM 848 O O . ASN A 1 102 ? -0.003 11.141 -18.338 1.00 76.12 102 ASN A O 1
ATOM 852 N N . GLY A 1 103 ? -0.715 8.991 -18.466 1.00 56.59 103 GLY A N 1
ATOM 853 C CA . GLY A 1 103 ? -1.944 9.233 -19.239 1.00 56.59 103 GLY A CA 1
ATOM 854 C C . GLY A 1 103 ? -3.079 9.757 -18.367 1.00 56.59 103 GLY A C 1
ATOM 855 O O . GLY A 1 103 ? -3.942 10.463 -18.926 1.00 56.59 103 GLY A O 1
#

Organism: Toxocara canis (NCBI:txid6265)

pLDDT: mean 82.81, std 9.5, range [50.81, 91.75]